Protein AF-A0A183TH30-F1 (afdb_monomer_lite)

Structure (mmCIF, N/CA/C/O backbone):
data_AF-A0A183TH30-F1
#
_entry.id   AF-A0A183TH30-F1
#
loop_
_atom_site.group_PDB
_atom_site.id
_atom_site.type_symbol
_atom_site.label_atom_id
_atom_site.label_alt_id
_atom_site.label_comp_id
_atom_site.label_asym_id
_atom_site.label_entity_id
_atom_site.label_seq_id
_atom_site.pdbx_PDB_ins_code
_atom_site.Cartn_x
_atom_site.Cartn_y
_atom_site.Cartn_z
_atom_site.occupancy
_atom_site.B_iso_or_equiv
_atom_site.auth_seq_id
_atom_site.auth_comp_id
_atom_site.auth_asym_id
_atom_site.auth_atom_id
_atom_site.pdbx_PDB_model_num
ATOM 1 N N . MET A 1 1 ? 13.837 -24.719 46.208 1.00 47.84 1 MET A N 1
ATOM 2 C CA . MET A 1 1 ? 13.204 -25.378 45.049 1.00 47.84 1 MET A CA 1
ATOM 3 C C . MET A 1 1 ? 11.703 -25.407 45.268 1.00 47.84 1 MET A C 1
ATOM 5 O O . MET A 1 1 ? 11.262 -26.107 46.169 1.00 47.84 1 MET A O 1
ATOM 9 N N . PRO A 1 2 ? 10.939 -24.617 44.509 1.00 41.31 2 PRO A N 1
ATOM 10 C CA . PRO A 1 2 ? 9.629 -25.082 44.073 1.00 41.31 2 PRO A CA 1
ATOM 11 C C . PRO A 1 2 ? 9.473 -24.876 42.564 1.00 41.31 2 PRO A C 1
ATOM 13 O O . PRO A 1 2 ? 9.591 -23.765 42.053 1.00 41.31 2 PRO A O 1
ATOM 16 N N . GLY A 1 3 ? 9.228 -25.976 41.861 1.00 43.59 3 GLY A N 1
ATOM 17 C CA . GLY A 1 3 ? 8.842 -25.991 40.461 1.00 43.59 3 GLY A CA 1
ATOM 18 C C . GLY A 1 3 ? 7.427 -26.538 40.320 1.00 43.59 3 GLY A C 1
ATOM 19 O O . GLY A 1 3 ? 7.070 -27.493 41.001 1.00 43.59 3 GLY A O 1
ATOM 20 N N . GLN A 1 4 ? 6.711 -25.956 39.354 1.00 55.53 4 GLN A N 1
ATOM 21 C CA . GLN A 1 4 ? 5.480 -26.427 38.710 1.00 55.53 4 GLN A CA 1
ATOM 22 C C . GLN A 1 4 ? 4.152 -26.176 39.447 1.00 55.53 4 GLN A C 1
ATOM 24 O O . GLN A 1 4 ? 3.775 -26.924 40.337 1.00 55.53 4 GLN A O 1
ATOM 29 N N . LEU A 1 5 ? 3.364 -25.220 38.933 1.00 42.81 5 LEU A N 1
ATOM 30 C CA . LEU A 1 5 ? 2.095 -25.567 38.276 1.00 42.81 5 LEU A CA 1
ATOM 31 C C . LEU A 1 5 ? 1.587 -24.421 37.376 1.00 42.81 5 LEU A C 1
ATOM 33 O O . LEU A 1 5 ? 0.961 -23.466 37.816 1.00 42.81 5 LEU A O 1
ATOM 37 N N . LYS A 1 6 ? 1.915 -24.537 36.087 1.00 54.75 6 LYS A N 1
ATOM 38 C CA . LYS A 1 6 ? 1.025 -24.361 34.927 1.00 54.75 6 LYS A CA 1
ATOM 39 C C . LYS A 1 6 ? -0.240 -23.504 35.149 1.00 54.75 6 LYS A C 1
ATOM 41 O O . LYS A 1 6 ? -1.342 -24.038 35.226 1.00 54.75 6 LYS A O 1
ATOM 46 N N . VAL A 1 7 ? -0.094 -22.180 35.142 1.00 45.12 7 VAL A N 1
ATOM 47 C CA . VAL A 1 7 ? -1.222 -21.255 34.948 1.00 45.12 7 VAL A CA 1
ATOM 48 C C . VAL A 1 7 ? -1.242 -20.841 33.481 1.00 45.12 7 VAL A C 1
ATOM 50 O O . VAL A 1 7 ? -0.494 -19.974 33.050 1.00 45.12 7 VAL A O 1
ATOM 53 N N . LEU A 1 8 ? -2.056 -21.572 32.717 1.00 45.59 8 LEU A N 1
ATOM 54 C CA . LEU A 1 8 ? -2.824 -21.097 31.563 1.00 45.59 8 LEU A CA 1
ATOM 55 C C . LEU A 1 8 ? -2.156 -20.014 30.694 1.00 45.59 8 LEU A C 1
ATOM 57 O O . LEU A 1 8 ? -2.670 -18.909 30.559 1.00 45.59 8 LEU A O 1
ATOM 61 N N . SER A 1 9 ? -1.078 -20.362 29.993 1.00 52.75 9 SER A N 1
ATOM 62 C CA . SER A 1 9 ? -0.706 -19.661 28.760 1.00 52.75 9 SER A CA 1
ATOM 63 C C . SER A 1 9 ? -1.618 -20.144 27.628 1.00 52.75 9 SER A C 1
ATOM 65 O O . SER A 1 9 ? -1.184 -20.835 26.707 1.00 52.75 9 SER A O 1
ATOM 67 N N . HIS A 1 10 ? -2.916 -19.850 27.741 1.00 46.19 10 HIS A N 1
ATOM 68 C CA . HIS A 1 10 ? -3.820 -19.903 26.600 1.00 46.19 10 HIS A CA 1
ATOM 69 C C . HIS A 1 10 ? -3.714 -18.548 25.915 1.00 46.19 10 HIS A C 1
ATOM 71 O O . HIS A 1 10 ? -4.538 -17.657 26.096 1.00 46.19 10 HIS A O 1
ATOM 77 N N . GLU A 1 11 ? -2.633 -18.382 25.165 1.00 39.81 11 GLU A N 1
ATOM 78 C CA . GLU A 1 11 ? -2.545 -17.329 24.172 1.00 39.81 11 GLU A CA 1
ATOM 79 C C . GLU A 1 11 ? -3.603 -17.687 23.127 1.00 39.81 11 GLU A C 1
ATOM 81 O O . GLU A 1 11 ? -3.404 -18.519 22.242 1.00 39.81 11 GLU A O 1
ATOM 86 N N . THR A 1 12 ? -4.816 -17.171 23.326 1.00 39.12 12 THR A N 1
ATOM 87 C CA . THR A 1 12 ? -5.865 -17.184 22.318 1.00 39.12 12 THR A CA 1
ATOM 88 C C . THR A 1 12 ? -5.317 -16.379 21.157 1.00 39.12 12 THR A C 1
ATOM 90 O O . THR A 1 12 ? -5.408 -15.152 21.126 1.00 39.12 12 THR A O 1
ATOM 93 N N . CYS A 1 13 ? -4.668 -17.085 20.237 1.00 40.69 13 CYS A N 1
ATOM 94 C CA . CYS A 1 13 ? -4.298 -16.587 18.934 1.00 40.69 13 CYS A CA 1
ATOM 95 C C . CYS A 1 13 ? -5.606 -16.282 18.203 1.00 40.69 13 CYS A C 1
ATOM 97 O O . CYS A 1 13 ? -6.152 -17.108 17.473 1.00 40.69 13 CYS A O 1
ATOM 99 N N . PHE A 1 14 ? -6.168 -15.105 18.465 1.00 37.06 14 PHE A N 1
ATOM 100 C CA . PHE A 1 14 ? -7.174 -14.548 17.591 1.00 37.06 14 PHE A CA 1
ATOM 101 C C . PHE A 1 14 ? -6.439 -14.232 16.296 1.00 37.06 14 PHE A C 1
ATOM 103 O O . PHE A 1 14 ? -5.596 -13.339 16.239 1.00 37.06 14 PHE A O 1
ATOM 110 N N . HIS A 1 15 ? -6.717 -15.032 15.272 1.00 41.72 15 HIS A N 1
ATOM 111 C CA . HIS A 1 15 ? -6.342 -14.766 13.894 1.00 41.72 15 HIS A CA 1
ATOM 112 C C . HIS A 1 15 ? -7.059 -13.479 13.452 1.00 41.72 15 HIS A C 1
ATOM 114 O O . HIS A 1 15 ? -8.104 -13.510 12.813 1.00 41.72 15 HIS A O 1
ATOM 120 N N . THR A 1 16 ? -6.525 -12.324 13.851 1.00 45.66 16 THR A N 1
ATOM 121 C CA . THR A 1 16 ? -7.012 -10.982 13.495 1.00 45.66 16 THR A CA 1
ATOM 122 C C . THR A 1 16 ? -6.476 -10.536 12.139 1.00 45.66 16 THR A C 1
ATOM 124 O O . THR A 1 16 ? -6.400 -9.346 11.852 1.00 45.66 16 THR A O 1
ATOM 127 N N . THR A 1 17 ? -6.085 -11.481 11.282 1.00 45.78 17 THR A N 1
ATOM 128 C CA . THR A 1 17 ? -5.523 -11.177 9.964 1.00 45.78 17 THR A CA 1
ATOM 129 C C . THR A 1 17 ? -6.547 -10.512 9.033 1.00 45.78 17 THR A C 1
ATOM 131 O O . THR A 1 17 ? -6.130 -9.919 8.045 1.00 45.78 17 THR A O 1
ATOM 134 N N . ASP A 1 18 ? -7.844 -10.533 9.373 1.00 50.91 18 ASP A N 1
ATOM 135 C CA . ASP A 1 18 ? -8.903 -9.870 8.594 1.00 50.91 18 ASP A CA 1
ATOM 136 C C . ASP A 1 18 ? -10.152 -9.500 9.427 1.00 50.91 18 ASP A C 1
ATOM 138 O O . ASP A 1 18 ? -11.284 -9.525 8.949 1.00 50.91 18 ASP A O 1
ATOM 142 N N . ALA A 1 19 ? -9.989 -9.242 10.730 1.00 58.81 19 ALA A N 1
ATOM 143 C CA . ALA A 1 19 ? -11.131 -8.822 11.538 1.00 58.81 19 ALA A CA 1
ATOM 144 C C . ALA A 1 19 ? -11.416 -7.339 11.264 1.00 58.81 19 ALA A C 1
ATOM 146 O O . ALA A 1 19 ? -10.633 -6.481 11.669 1.00 58.81 19 ALA A O 1
ATOM 147 N N . ASP A 1 20 ? -12.533 -7.049 10.590 1.00 78.94 20 ASP A N 1
ATOM 148 C CA . ASP A 1 20 ? -13.050 -5.689 10.428 1.00 78.94 20 ASP A CA 1
ATOM 149 C C . ASP A 1 20 ? -13.081 -4.987 11.802 1.00 78.94 20 ASP A C 1
ATOM 151 O O . ASP A 1 20 ? -13.772 -5.467 12.715 1.00 78.94 20 ASP A O 1
ATOM 155 N N . PRO A 1 21 ? -12.342 -3.871 11.985 1.00 82.19 21 PRO A N 1
ATOM 156 C CA . PRO A 1 21 ? -12.324 -3.130 13.240 1.00 82.19 21 PRO A CA 1
ATOM 157 C C . PRO A 1 21 ? -13.727 -2.772 13.740 1.00 82.19 21 PRO A C 1
ATOM 159 O O . PRO A 1 21 ? -13.956 -2.730 14.948 1.00 82.19 21 PRO A O 1
ATOM 162 N N . VAL A 1 22 ? -14.682 -2.568 12.827 1.00 86.44 22 VAL A N 1
ATOM 163 C CA . VAL A 1 22 ? -16.080 -2.280 13.164 1.00 86.44 22 VAL A CA 1
ATOM 164 C C . VAL A 1 22 ? -16.753 -3.491 13.812 1.00 86.44 22 VAL A C 1
ATOM 166 O O . VAL A 1 22 ? -17.407 -3.347 14.847 1.00 86.44 22 VAL A O 1
ATOM 169 N N . ASN A 1 23 ? -16.555 -4.694 13.267 1.00 88.75 23 ASN A N 1
ATOM 170 C CA . ASN A 1 23 ? -17.120 -5.925 13.822 1.00 88.75 23 ASN A CA 1
ATOM 171 C C . ASN A 1 23 ? -16.524 -6.270 15.198 1.00 88.75 23 ASN A C 1
ATOM 173 O O . ASN A 1 23 ? -17.244 -6.717 16.095 1.00 88.75 23 ASN A O 1
ATOM 177 N N . LEU A 1 24 ? -15.224 -6.015 15.394 1.00 88.69 24 LEU A N 1
ATOM 178 C CA . LEU A 1 24 ? -14.573 -6.163 16.699 1.00 88.69 24 LEU A CA 1
ATOM 179 C C . LEU A 1 24 ? -15.217 -5.240 17.742 1.00 88.69 24 LEU A C 1
ATOM 181 O O . LEU A 1 24 ? -15.627 -5.709 18.804 1.00 88.69 24 LEU A O 1
ATOM 185 N N . VAL A 1 25 ? -15.341 -3.944 17.430 1.00 92.06 25 VAL A N 1
ATOM 186 C CA . VAL A 1 25 ? -15.951 -2.956 18.334 1.00 92.06 25 VAL A CA 1
ATOM 187 C C . VAL A 1 25 ? -17.400 -3.325 18.643 1.00 92.06 25 VAL A C 1
ATOM 189 O O . VAL A 1 25 ? -17.790 -3.316 19.808 1.00 92.06 25 VAL A O 1
ATOM 192 N N . ALA A 1 26 ? -18.185 -3.713 17.635 1.00 92.94 26 ALA A N 1
ATOM 193 C CA . ALA A 1 26 ? -19.575 -4.126 17.821 1.00 92.94 26 ALA A CA 1
ATOM 194 C C . ALA A 1 26 ? -19.703 -5.360 18.731 1.00 92.94 26 ALA A C 1
ATOM 196 O O . ALA A 1 26 ? -20.549 -5.383 19.627 1.00 92.94 26 ALA A O 1
ATOM 197 N N . THR A 1 27 ? -18.839 -6.361 18.538 1.00 94.44 27 THR A N 1
ATOM 198 C CA . THR A 1 27 ? -18.822 -7.585 19.352 1.00 94.44 27 THR A CA 1
ATOM 199 C C . THR A 1 27 ? -18.483 -7.269 20.805 1.00 94.44 27 THR A C 1
ATOM 201 O O . THR A 1 27 ? -19.215 -7.673 21.708 1.00 94.44 27 THR A O 1
ATOM 204 N N . VAL A 1 28 ? -17.410 -6.508 21.042 1.00 93.44 28 VAL A N 1
ATOM 205 C CA . VAL A 1 28 ? -16.997 -6.137 22.402 1.00 93.44 28 VAL A CA 1
ATOM 206 C C . VAL A 1 28 ? -18.068 -5.292 23.086 1.00 93.44 28 VAL A C 1
ATOM 208 O O . VAL A 1 28 ? -18.424 -5.560 24.228 1.00 93.44 28 VAL A O 1
ATOM 211 N N . GLU A 1 29 ? -18.648 -4.322 22.384 1.00 94.38 29 GLU A N 1
ATOM 212 C CA . GLU A 1 29 ? -19.708 -3.476 22.929 1.00 94.38 29 GLU A CA 1
ATOM 213 C C . GLU A 1 29 ? -20.976 -4.281 23.263 1.00 94.38 29 GLU A C 1
ATOM 215 O O . GLU A 1 29 ? -21.622 -4.033 24.281 1.00 94.38 29 GLU A O 1
ATOM 220 N N . SER A 1 30 ? -21.321 -5.288 22.454 1.00 96.19 30 SER A N 1
ATOM 221 C CA . SER A 1 30 ? -22.411 -6.218 22.765 1.00 96.19 30 SER A CA 1
ATOM 222 C C . SER A 1 30 ? -22.132 -7.024 24.035 1.00 96.19 30 SER A C 1
ATOM 224 O O . SER A 1 30 ? -23.028 -7.179 24.864 1.00 96.19 30 SER A O 1
ATOM 226 N N . ILE A 1 31 ? -20.900 -7.515 24.209 1.00 95.38 31 ILE A N 1
ATOM 227 C CA . ILE A 1 31 ? -20.491 -8.243 25.418 1.00 95.38 31 ILE A CA 1
ATOM 228 C C . ILE A 1 31 ? -20.593 -7.318 26.637 1.00 95.38 31 ILE A C 1
ATOM 230 O O . ILE A 1 31 ? -21.251 -7.670 27.610 1.00 95.38 31 ILE A O 1
ATOM 234 N N . LEU A 1 32 ? -20.049 -6.099 26.560 1.00 95.25 32 LEU A N 1
ATOM 235 C CA . LEU A 1 32 ? -20.082 -5.130 27.664 1.00 95.25 32 LEU A CA 1
ATOM 236 C C . LEU A 1 32 ? -21.505 -4.756 28.106 1.00 95.25 32 LEU A C 1
ATOM 238 O O . LEU A 1 32 ? -21.723 -4.486 29.286 1.00 95.25 32 LEU A O 1
ATOM 242 N N . LYS A 1 33 ? -22.484 -4.766 27.194 1.00 93.38 33 LYS A N 1
ATOM 243 C CA . LYS A 1 33 ? -23.903 -4.547 27.529 1.00 93.38 33 LYS A CA 1
ATOM 244 C C . LYS A 1 33 ? -24.524 -5.703 28.309 1.00 93.38 33 LYS A C 1
ATOM 246 O O . LYS A 1 33 ? -25.434 -5.472 29.098 1.00 93.38 33 LYS A O 1
ATOM 251 N N . GLN A 1 34 ? -24.062 -6.927 28.071 1.00 94.06 34 GLN A N 1
ATOM 252 C CA . GLN A 1 34 ? -24.558 -8.133 28.740 1.00 94.06 34 GLN A CA 1
ATOM 253 C C . GLN A 1 34 ? -23.828 -8.398 30.063 1.00 94.06 34 GLN A C 1
ATOM 255 O O . GLN A 1 34 ? -24.364 -9.069 30.944 1.00 94.06 34 GLN A O 1
ATOM 260 N N . THR A 1 35 ? -22.622 -7.856 30.224 1.00 90.56 35 THR A N 1
ATOM 261 C CA . THR A 1 35 ? -21.823 -8.007 31.438 1.00 90.56 35 THR A CA 1
ATOM 262 C C . THR A 1 35 ? -22.381 -7.167 32.596 1.00 90.56 35 THR A C 1
ATOM 264 O O . THR A 1 35 ? -22.631 -5.966 32.463 1.00 90.56 35 THR A O 1
ATOM 267 N N . GLY A 1 36 ? -22.498 -7.776 33.780 1.00 90.50 36 GLY A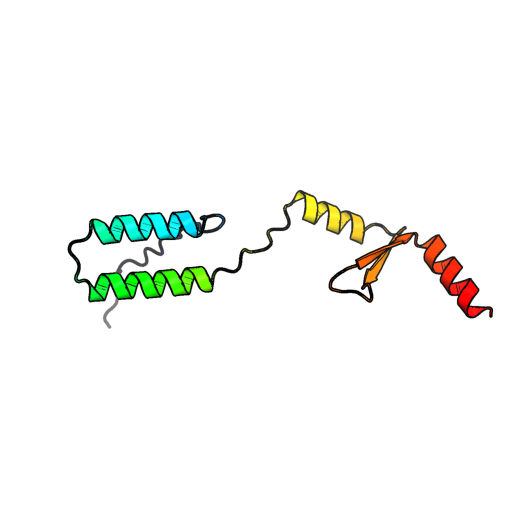 N 1
ATOM 268 C CA . GLY A 1 36 ? -22.871 -7.114 35.042 1.00 90.50 36 GLY A CA 1
ATOM 269 C C . GLY A 1 36 ? -21.740 -6.322 35.717 1.00 90.50 36 GLY A C 1
ATOM 270 O O . GLY A 1 36 ? -21.771 -6.130 36.927 1.00 90.50 36 GLY A O 1
ATOM 271 N N . GLU A 1 37 ? -20.717 -5.920 34.964 1.00 93.06 37 GLU A N 1
ATOM 272 C CA . GLU A 1 37 ? -19.569 -5.158 35.466 1.00 93.06 37 GLU A CA 1
ATOM 273 C C . GLU A 1 37 ? -19.917 -3.688 35.719 1.00 93.06 37 GLU A C 1
ATOM 275 O O . GLU A 1 37 ? -20.877 -3.156 35.151 1.00 93.06 37 GLU A O 1
ATOM 280 N N . SER A 1 38 ? -19.097 -3.039 36.551 1.00 94.75 38 SER A N 1
ATOM 281 C CA . SER A 1 38 ? -19.209 -1.610 36.847 1.00 94.75 38 SER A CA 1
ATOM 282 C C . SER A 1 38 ? -18.945 -0.752 35.611 1.00 94.75 38 SER A C 1
ATOM 284 O O . SER A 1 38 ? -18.186 -1.141 34.714 1.00 94.75 38 SER A O 1
ATOM 286 N N . ASP A 1 39 ? -19.528 0.443 35.582 1.00 94.12 39 ASP A N 1
ATOM 287 C CA . ASP A 1 39 ? -19.378 1.376 34.465 1.00 94.12 39 ASP A CA 1
ATOM 288 C C . ASP A 1 39 ? -17.917 1.807 34.265 1.00 94.12 39 ASP A C 1
ATOM 290 O O . ASP A 1 39 ? -17.470 1.964 33.127 1.00 94.12 39 ASP A O 1
ATOM 294 N N . GLU A 1 40 ? -17.131 1.903 35.342 1.00 95.69 40 GLU A N 1
ATOM 295 C CA . GLU A 1 40 ? -15.698 2.203 35.284 1.00 95.69 40 GLU A CA 1
ATOM 296 C C . GLU A 1 40 ? -14.917 1.107 34.548 1.00 95.69 40 GLU A C 1
ATOM 298 O O . GLU A 1 40 ? -14.056 1.406 33.716 1.00 95.69 40 GLU A O 1
ATOM 303 N N . THR A 1 41 ? -15.238 -0.166 34.801 1.00 93.62 41 THR A N 1
ATOM 304 C CA . THR A 1 41 ? -14.592 -1.307 34.136 1.00 93.62 41 THR A CA 1
ATOM 305 C C . THR A 1 41 ? -14.966 -1.350 32.659 1.00 93.62 41 THR A C 1
ATOM 307 O O . THR A 1 41 ? -14.088 -1.462 31.802 1.00 93.62 41 THR A O 1
ATOM 310 N N . LYS A 1 42 ? -16.250 -1.160 32.336 1.00 94.62 42 LYS A N 1
ATOM 311 C CA . LYS A 1 42 ? -16.724 -1.085 30.945 1.00 94.62 42 LYS A CA 1
ATOM 312 C C . LYS A 1 42 ? -16.051 0.056 30.186 1.00 94.62 42 LYS A C 1
ATOM 314 O O . LYS A 1 42 ? -15.638 -0.119 29.039 1.00 94.62 42 LYS A O 1
ATOM 319 N N . HIS A 1 43 ? -15.894 1.212 30.828 1.00 95.81 43 HIS A N 1
ATOM 320 C CA . HIS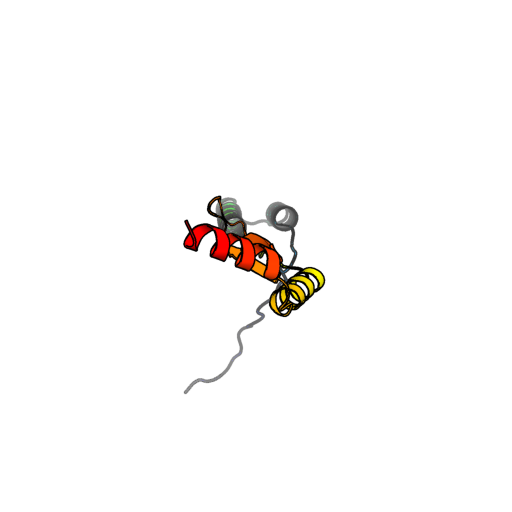 A 1 43 ? -15.191 2.355 30.255 1.00 95.81 43 HIS A CA 1
ATOM 321 C C . HIS A 1 43 ? -13.708 2.048 29.998 1.00 95.81 43 HIS A C 1
ATOM 323 O O . HIS A 1 43 ? -13.197 2.359 28.920 1.00 95.81 43 HIS A O 1
ATOM 329 N N . LEU A 1 44 ? -13.024 1.393 30.942 1.00 96.62 44 LEU A N 1
ATOM 330 C CA . LEU A 1 44 ? -11.627 0.989 30.771 1.00 96.62 44 LEU A CA 1
ATOM 331 C 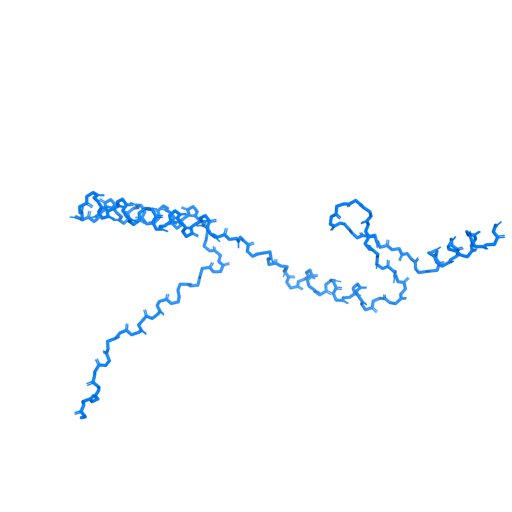C . LEU A 1 44 ? -11.453 0.047 29.572 1.00 96.62 44 LEU A C 1
ATOM 333 O O . LEU A 1 44 ? -10.571 0.265 28.741 1.00 96.62 44 LEU A O 1
ATOM 337 N N . VAL A 1 45 ? -12.327 -0.953 29.435 1.00 95.50 45 VAL A N 1
ATOM 338 C CA . VAL A 1 45 ? -12.294 -1.887 28.299 1.00 95.50 45 VAL A CA 1
ATOM 339 C C . VAL A 1 45 ? -12.523 -1.147 26.979 1.00 95.50 45 VAL A C 1
ATOM 341 O O . VAL A 1 45 ? -11.766 -1.344 26.028 1.00 95.50 45 VAL A O 1
ATOM 344 N N . ARG A 1 46 ? -13.498 -0.228 26.915 1.00 95.25 46 ARG A N 1
ATOM 345 C CA . ARG A 1 46 ? -13.720 0.616 25.726 1.00 95.25 46 ARG A CA 1
ATOM 346 C C . ARG A 1 46 ? -12.482 1.431 25.363 1.00 95.25 46 ARG A C 1
ATOM 348 O O . ARG A 1 46 ? -12.135 1.514 24.185 1.00 95.25 46 ARG A O 1
ATOM 355 N N . GLN A 1 47 ? -11.792 2.002 26.349 1.00 96.94 47 GLN A N 1
ATOM 356 C CA . GLN A 1 47 ? -10.570 2.774 26.121 1.00 96.94 47 GLN A CA 1
ATOM 357 C C . GLN A 1 47 ? -9.434 1.896 25.574 1.00 96.94 47 GLN A C 1
ATOM 359 O O . GLN A 1 47 ? -8.743 2.292 24.629 1.00 96.94 47 GLN A O 1
ATOM 364 N N . GLN A 1 48 ? -9.263 0.690 26.118 1.00 94.94 48 GLN A N 1
ATOM 365 C CA . GLN A 1 48 ? -8.269 -0.275 25.642 1.00 94.94 48 GLN A CA 1
ATOM 366 C C . GLN A 1 48 ? -8.555 -0.722 24.206 1.00 94.94 48 GLN A C 1
ATOM 368 O O . GLN A 1 48 ? -7.659 -0.700 23.363 1.00 94.94 48 GLN A O 1
ATOM 373 N N . VAL A 1 49 ? -9.810 -1.054 23.903 1.00 93.62 49 VAL A N 1
ATOM 374 C CA . VAL A 1 49 ? -10.249 -1.458 22.558 1.00 93.62 49 VAL A CA 1
ATOM 375 C C . VAL A 1 49 ? -10.073 -0.311 21.568 1.00 93.62 49 VAL A C 1
ATOM 377 O O . VAL A 1 49 ? -9.548 -0.520 20.480 1.00 93.62 49 VAL A O 1
ATOM 380 N N . THR A 1 50 ? -10.426 0.916 21.959 1.00 91.81 50 THR A N 1
ATOM 381 C CA . THR A 1 50 ? -10.200 2.115 21.138 1.00 91.81 50 THR A CA 1
ATOM 382 C C . THR A 1 50 ? -8.714 2.299 20.841 1.00 91.81 50 THR A C 1
ATOM 384 O O . THR A 1 50 ? -8.340 2.508 19.693 1.00 91.81 50 THR A O 1
ATOM 387 N N . THR A 1 51 ? -7.850 2.164 21.850 1.00 91.81 51 THR A N 1
ATOM 388 C CA . THR A 1 51 ? -6.393 2.269 21.674 1.00 91.81 51 THR A CA 1
ATOM 389 C C . THR A 1 51 ? -5.871 1.203 20.707 1.00 91.81 51 THR A C 1
ATOM 391 O O . THR A 1 51 ? -5.087 1.516 19.813 1.00 91.81 51 THR A O 1
ATOM 394 N N . LEU A 1 52 ? -6.345 -0.040 20.835 1.00 89.94 52 LEU A N 1
ATOM 395 C CA . LEU A 1 52 ? -5.978 -1.146 19.952 1.00 89.94 52 LEU A CA 1
ATOM 396 C C . LEU A 1 52 ? -6.420 -0.898 18.502 1.00 89.94 52 LEU A C 1
ATOM 398 O O . LEU A 1 52 ? -5.631 -1.085 17.580 1.00 89.94 52 LEU A O 1
ATOM 402 N N . VAL A 1 53 ? -7.660 -0.444 18.300 1.00 88.69 53 VAL A N 1
ATOM 403 C CA . VAL A 1 53 ? -8.210 -0.131 16.972 1.00 88.69 53 VAL A CA 1
ATOM 404 C C . VAL A 1 53 ? -7.488 1.057 16.340 1.00 88.69 53 VAL A C 1
ATOM 406 O O . VAL A 1 53 ? -7.179 1.025 15.156 1.00 88.69 53 VAL A O 1
ATOM 409 N N . MET A 1 54 ? -7.147 2.084 17.116 1.00 86.12 54 MET A N 1
ATOM 410 C CA . MET A 1 54 ? -6.370 3.225 16.620 1.00 86.12 54 MET A CA 1
ATOM 411 C C . MET A 1 54 ? -4.925 2.842 16.273 1.00 86.12 54 MET A C 1
ATOM 413 O O . MET A 1 54 ? -4.337 3.411 15.355 1.00 86.12 54 MET A O 1
ATOM 417 N N . ALA A 1 55 ? -4.350 1.865 16.978 1.00 85.81 55 ALA A N 1
ATOM 418 C CA . ALA A 1 55 ? -3.043 1.298 16.653 1.00 85.81 55 ALA A CA 1
ATOM 419 C C . ALA A 1 55 ? -3.090 0.333 15.454 1.00 85.81 55 ALA A C 1
ATOM 421 O O . ALA A 1 55 ? -2.040 -0.001 14.894 1.00 85.81 55 ALA A O 1
ATOM 422 N N . HIS A 1 56 ? -4.282 -0.114 15.042 1.00 80.06 56 HIS A N 1
ATOM 423 C CA . HIS A 1 56 ? -4.442 -0.991 13.895 1.00 80.06 56 HIS A CA 1
ATOM 424 C C . HIS A 1 56 ? -4.064 -0.246 12.616 1.00 80.06 56 HIS A C 1
ATOM 426 O O . HIS A 1 56 ? -4.795 0.591 12.089 1.00 80.06 56 HIS A O 1
ATOM 432 N N . LYS A 1 57 ? -2.898 -0.597 12.081 1.00 72.38 57 LYS A N 1
ATOM 433 C CA . LYS A 1 57 ? -2.483 -0.223 10.738 1.00 72.38 57 LYS A CA 1
ATOM 434 C C . LYS A 1 57 ? -2.845 -1.385 9.820 1.00 72.38 57 LYS A C 1
ATOM 436 O O . LYS A 1 57 ? -2.172 -2.414 9.924 1.00 72.38 57 LYS A O 1
ATOM 441 N N . PRO A 1 58 ? -3.849 -1.244 8.927 1.00 67.94 58 PRO A N 1
ATOM 442 C CA . PRO A 1 58 ? -4.145 -2.271 7.944 1.00 67.94 58 PRO A CA 1
ATOM 443 C C . PRO A 1 58 ? -2.849 -2.619 7.230 1.00 67.94 58 PRO A C 1
ATOM 445 O O . PRO A 1 58 ? -2.193 -1.758 6.628 1.00 67.94 58 PRO A O 1
ATOM 448 N N . ARG A 1 59 ? -2.412 -3.868 7.379 1.00 67.81 59 ARG A N 1
ATOM 449 C CA . ARG A 1 59 ? -1.229 -4.319 6.666 1.00 67.81 59 ARG A CA 1
ATOM 450 C C . ARG A 1 59 ? -1.605 -4.258 5.195 1.00 67.81 59 ARG A C 1
ATOM 452 O O . ARG A 1 59 ? -2.590 -4.866 4.798 1.00 67.81 59 ARG A O 1
ATOM 459 N N . ALA A 1 60 ? -0.847 -3.513 4.394 1.00 62.97 60 ALA A N 1
ATOM 460 C CA . ALA A 1 60 ? -0.983 -3.592 2.949 1.00 62.97 60 ALA A CA 1
ATOM 461 C C . ALA A 1 60 ? -0.570 -5.012 2.542 1.00 62.97 60 ALA A C 1
ATOM 463 O O . ALA A 1 60 ? 0.618 -5.321 2.419 1.00 62.97 60 ALA A O 1
ATOM 464 N N . ILE A 1 61 ? -1.547 -5.912 2.453 1.00 64.88 61 ILE A N 1
ATOM 465 C CA . ILE A 1 61 ? -1.338 -7.265 1.965 1.00 64.88 61 ILE A CA 1
ATOM 466 C C . ILE A 1 61 ? -1.308 -7.130 0.452 1.00 64.88 61 ILE A C 1
ATOM 468 O O . ILE A 1 61 ? -2.343 -7.128 -0.201 1.00 64.88 61 ILE A O 1
ATOM 472 N N . ILE A 1 62 ? -0.101 -6.980 -0.092 1.00 67.94 62 ILE A N 1
ATOM 473 C CA . ILE A 1 62 ? 0.121 -7.198 -1.519 1.00 67.94 62 ILE A CA 1
ATOM 474 C C . ILE A 1 62 ? -0.295 -8.646 -1.772 1.00 67.94 62 ILE A C 1
ATOM 476 O O . ILE A 1 62 ? 0.324 -9.566 -1.218 1.00 67.94 62 ILE A O 1
ATOM 480 N N . ILE A 1 63 ? -1.369 -8.849 -2.533 1.00 79.56 63 ILE A N 1
ATOM 481 C CA . ILE A 1 63 ? -1.888 -10.193 -2.800 1.00 79.56 63 ILE A CA 1
ATOM 482 C C . ILE A 1 63 ? -0.821 -10.993 -3.556 1.00 79.56 63 ILE A C 1
ATOM 484 O O . ILE A 1 63 ? 0.008 -10.421 -4.263 1.00 79.56 63 ILE A O 1
ATOM 488 N N . ARG A 1 64 ? -0.809 -12.329 -3.433 1.00 82.12 64 ARG A N 1
ATOM 489 C CA . ARG A 1 64 ? 0.216 -13.172 -4.092 1.00 82.12 64 ARG A CA 1
ATOM 490 C C . ARG A 1 64 ? 0.384 -12.848 -5.581 1.00 82.12 64 ARG A C 1
ATOM 492 O O . ARG A 1 64 ? 1.507 -12.776 -6.061 1.00 82.12 64 ARG A O 1
ATOM 499 N N . VAL A 1 65 ? -0.725 -12.574 -6.271 1.00 77.50 65 VAL A N 1
ATOM 500 C CA . VAL A 1 65 ? -0.738 -12.186 -7.689 1.00 77.50 65 VAL A CA 1
ATOM 501 C C . VAL A 1 65 ? 0.039 -10.891 -7.933 1.00 77.50 65 VAL A C 1
ATOM 503 O O . VAL A 1 65 ? 0.857 -10.831 -8.846 1.00 77.50 65 VAL A O 1
ATOM 506 N N . GLU A 1 66 ? -0.159 -9.871 -7.101 1.00 82.38 66 GLU A N 1
ATOM 507 C CA . GLU A 1 66 ? 0.583 -8.611 -7.184 1.00 82.38 66 GLU A CA 1
ATOM 508 C C . GLU A 1 66 ? 2.059 -8.809 -6.818 1.00 82.38 66 GLU A C 1
ATOM 510 O O . GLU A 1 66 ? 2.932 -8.243 -7.470 1.00 82.38 66 GLU A O 1
ATOM 515 N N . GLN A 1 67 ? 2.370 -9.649 -5.824 1.00 87.00 67 GLN A N 1
ATOM 516 C CA . GLN A 1 67 ? 3.760 -9.968 -5.480 1.00 87.00 67 GLN A CA 1
ATOM 517 C C . GLN A 1 67 ? 4.482 -10.636 -6.648 1.00 87.00 67 GLN A C 1
ATOM 519 O O . GLN A 1 67 ? 5.620 -10.282 -6.958 1.00 87.00 67 GLN A O 1
ATOM 524 N N . ASP A 1 68 ? 3.832 -11.593 -7.303 1.00 89.25 68 ASP A N 1
ATOM 525 C CA . ASP A 1 68 ? 4.403 -12.292 -8.445 1.00 89.25 68 ASP A CA 1
ATOM 526 C C . ASP A 1 68 ? 4.490 -11.379 -9.672 1.00 89.25 68 ASP A C 1
ATOM 528 O O . ASP A 1 68 ? 5.492 -11.422 -10.385 1.00 89.25 68 ASP A O 1
ATOM 532 N N . ALA A 1 69 ? 3.527 -10.475 -9.873 1.00 88.31 69 ALA A N 1
ATOM 533 C CA . ALA A 1 69 ? 3.621 -9.427 -10.886 1.00 88.31 69 ALA A CA 1
ATOM 534 C C . ALA A 1 69 ? 4.828 -8.503 -10.639 1.00 88.31 69 ALA A C 1
ATOM 536 O O . ALA A 1 69 ? 5.610 -8.269 -11.558 1.00 88.31 69 ALA A O 1
ATOM 537 N N . VAL A 1 70 ? 5.050 -8.052 -9.398 1.00 88.88 70 VAL A N 1
ATOM 538 C CA . VAL A 1 70 ? 6.217 -7.229 -9.029 1.00 88.88 70 VAL A CA 1
ATOM 539 C C . VAL A 1 70 ? 7.529 -7.992 -9.230 1.00 88.88 70 VAL A C 1
ATOM 541 O O . VAL A 1 70 ? 8.499 -7.413 -9.717 1.00 88.88 70 VAL A O 1
ATOM 544 N N . LYS A 1 71 ? 7.588 -9.288 -8.892 1.00 90.88 71 LYS A N 1
ATOM 545 C CA . LYS A 1 71 ? 8.777 -10.122 -9.152 1.00 90.88 71 LYS A CA 1
ATOM 546 C C . LYS A 1 71 ? 9.059 -10.253 -10.645 1.00 90.88 71 LYS A C 1
ATOM 548 O O . LYS A 1 71 ? 10.206 -10.094 -11.045 1.00 90.88 71 LYS A O 1
ATOM 553 N N . ARG A 1 72 ? 8.029 -10.518 -11.458 1.00 93.62 72 ARG A N 1
ATOM 554 C CA . ARG A 1 72 ? 8.154 -10.605 -12.921 1.00 93.62 72 ARG A CA 1
ATOM 555 C C . ARG A 1 72 ? 8.657 -9.292 -13.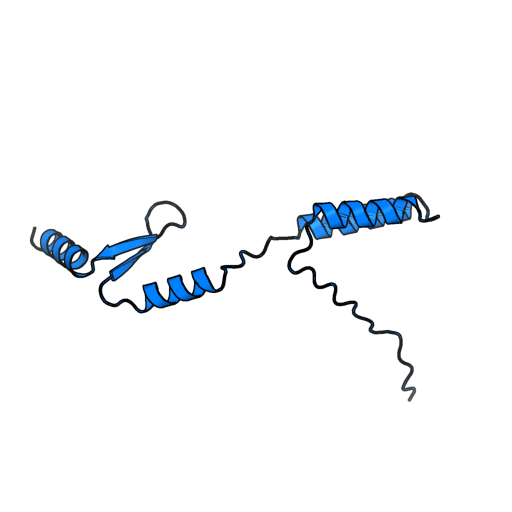504 1.00 93.62 72 ARG A C 1
ATOM 557 O O . ARG A 1 72 ? 9.590 -9.314 -14.290 1.00 93.62 72 ARG A O 1
ATOM 564 N N . LEU A 1 73 ? 8.104 -8.170 -13.045 1.00 91.44 73 LEU A N 1
ATOM 565 C CA . LEU A 1 73 ? 8.523 -6.838 -13.472 1.00 91.44 73 LEU A CA 1
ATOM 566 C C . LEU A 1 73 ? 9.988 -6.553 -13.099 1.00 91.44 73 LEU A C 1
ATOM 568 O O . LEU A 1 73 ? 10.739 -6.031 -13.905 1.00 91.44 73 LEU A O 1
ATOM 572 N N . ARG A 1 74 ? 10.434 -6.944 -11.899 1.00 89.62 74 ARG A N 1
ATOM 573 C CA . ARG A 1 74 ? 11.844 -6.794 -11.489 1.00 89.62 74 ARG A CA 1
ATOM 574 C C . ARG A 1 74 ? 12.814 -7.698 -12.252 1.00 89.62 74 ARG A C 1
ATOM 576 O O . ARG A 1 74 ? 13.993 -7.372 -12.326 1.00 89.62 74 ARG A O 1
ATOM 583 N N . ALA A 1 75 ? 12.344 -8.843 -12.740 1.00 94.38 75 ALA A N 1
ATOM 584 C CA . ALA A 1 75 ? 13.149 -9.784 -13.514 1.00 94.38 75 ALA A CA 1
ATOM 585 C C . ALA A 1 75 ? 13.204 -9.430 -15.010 1.00 94.38 75 ALA A C 1
ATOM 587 O O . ALA A 1 75 ? 14.036 -9.978 -15.731 1.00 94.38 75 ALA A O 1
ATOM 588 N N . ASP A 1 76 ? 12.326 -8.541 -15.475 1.00 95.19 76 ASP A N 1
ATOM 589 C CA . ASP A 1 76 ? 12.297 -8.094 -16.858 1.00 95.19 76 ASP A CA 1
ATOM 590 C C . ASP A 1 76 ? 13.487 -7.163 -17.137 1.00 95.19 76 ASP A C 1
ATOM 592 O O . ASP A 1 76 ? 1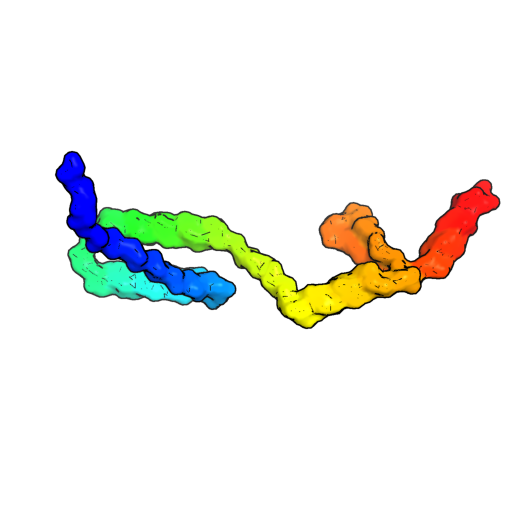3.601 -6.065 -16.594 1.00 95.19 76 ASP A O 1
ATOM 596 N N . THR A 1 77 ? 14.407 -7.633 -17.977 1.00 93.94 77 THR A N 1
ATOM 597 C CA . THR A 1 77 ? 15.639 -6.921 -18.334 1.00 93.94 77 THR A CA 1
ATOM 598 C C . THR A 1 77 ? 15.452 -5.919 -19.474 1.00 93.94 77 THR A C 1
ATOM 600 O O . THR A 1 77 ? 16.389 -5.165 -19.766 1.00 93.94 77 THR A O 1
ATOM 603 N N . SER A 1 78 ? 14.278 -5.915 -20.116 1.00 95.25 78 SER A N 1
ATOM 604 C CA . SER A 1 78 ? 13.920 -5.010 -21.212 1.00 95.25 78 SER A CA 1
ATOM 605 C C . SER A 1 78 ? 13.340 -3.681 -20.727 1.00 95.25 78 SER A C 1
ATOM 607 O O . SER A 1 78 ? 13.289 -2.722 -21.493 1.00 95.25 78 SER A O 1
ATOM 609 N N . ILE A 1 79 ? 12.977 -3.589 -19.447 1.00 93.62 79 ILE A N 1
ATOM 610 C CA . ILE A 1 79 ? 12.403 -2.387 -18.842 1.00 93.62 79 ILE A CA 1
ATOM 611 C C . ILE A 1 79 ? 13.325 -1.783 -17.781 1.00 93.62 79 ILE A C 1
ATOM 613 O O . ILE A 1 79 ? 14.174 -2.451 -17.190 1.00 93.62 79 ILE A O 1
ATOM 617 N N . VAL A 1 80 ? 13.136 -0.494 -17.514 1.00 92.12 80 VAL A N 1
ATOM 618 C CA . VAL A 1 80 ? 13.816 0.256 -16.457 1.00 92.12 80 VAL A CA 1
ATOM 619 C C . VAL A 1 80 ? 12.758 0.838 -15.526 1.00 92.12 80 VAL A C 1
ATOM 621 O O . VAL A 1 80 ? 11.814 1.488 -15.974 1.00 92.12 80 VAL A O 1
ATOM 624 N N . ILE A 1 81 ? 12.910 0.599 -14.222 1.00 91.94 81 ILE A N 1
ATOM 625 C CA . ILE A 1 81 ? 12.010 1.109 -13.181 1.00 91.94 81 ILE A CA 1
ATOM 626 C C . ILE A 1 81 ? 12.759 2.169 -12.377 1.00 91.94 81 ILE A C 1
ATOM 628 O O . ILE A 1 81 ? 13.763 1.857 -11.736 1.00 91.94 81 ILE A O 1
ATOM 632 N N . LEU A 1 82 ? 12.263 3.405 -12.385 1.00 89.94 82 LEU A N 1
ATOM 633 C CA . LEU A 1 82 ? 12.880 4.546 -11.704 1.00 89.94 82 LEU A CA 1
ATOM 634 C C . LEU A 1 82 ? 11.916 5.172 -10.689 1.00 89.94 82 LEU A C 1
ATOM 636 O O . LEU A 1 82 ? 10.699 5.131 -10.891 1.00 89.94 82 LEU A O 1
ATOM 640 N N . PRO A 1 83 ? 12.422 5.773 -9.598 1.00 90.38 83 PRO A N 1
ATOM 641 C CA . PRO A 1 83 ? 11.599 6.622 -8.748 1.00 90.38 83 PRO A CA 1
ATOM 642 C C . PRO A 1 83 ? 11.134 7.849 -9.541 1.00 90.38 83 PRO A C 1
ATOM 644 O O . PRO A 1 83 ? 11.924 8.471 -10.248 1.00 90.38 83 PRO A O 1
ATOM 647 N N . ALA A 1 84 ? 9.852 8.191 -9.427 1.00 92.06 84 ALA A N 1
ATOM 648 C CA . ALA A 1 84 ? 9.343 9.448 -9.959 1.00 92.06 84 ALA A CA 1
ATOM 649 C C . ALA A 1 84 ? 9.657 10.600 -8.991 1.00 92.06 84 ALA A C 1
ATOM 651 O O . ALA A 1 84 ? 9.752 10.400 -7.780 1.00 92.06 84 ALA A O 1
ATOM 652 N N . ASP A 1 85 ? 9.750 11.815 -9.521 1.00 90.88 85 ASP A N 1
ATOM 653 C CA . ASP A 1 85 ? 9.884 13.055 -8.750 1.00 90.88 85 ASP A CA 1
ATOM 654 C C . ASP A 1 85 ? 8.652 13.326 -7.868 1.00 90.88 85 ASP A C 1
ATOM 656 O O . ASP A 1 85 ? 8.756 13.908 -6.785 1.00 90.88 85 ASP A O 1
ATOM 660 N N . LYS A 1 86 ? 7.472 12.880 -8.321 1.00 91.94 86 LYS A N 1
ATOM 661 C CA . LYS A 1 86 ? 6.196 13.164 -7.667 1.00 91.94 86 LYS A CA 1
ATOM 662 C C . LYS A 1 86 ? 5.664 11.992 -6.840 1.00 91.94 86 LYS A C 1
ATOM 664 O O . LYS A 1 86 ? 5.166 10.985 -7.352 1.00 91.94 86 LYS A O 1
ATOM 669 N N . GLY A 1 87 ? 5.648 12.200 -5.525 1.00 90.94 87 GLY A N 1
ATOM 670 C CA . GLY A 1 87 ? 5.043 11.285 -4.558 1.00 90.94 87 GLY A CA 1
ATOM 671 C C . GLY A 1 87 ? 5.827 9.982 -4.394 1.00 90.94 87 GLY A C 1
ATOM 672 O O . GLY A 1 87 ? 7.036 9.936 -4.574 1.00 90.94 87 GLY A O 1
ATOM 673 N N . ARG A 1 88 ? 5.131 8.902 -4.023 1.00 87.44 88 ARG A N 1
ATOM 674 C CA . ARG A 1 88 ? 5.707 7.547 -3.900 1.00 87.44 88 ARG A CA 1
ATOM 675 C C . ARG A 1 88 ? 5.505 6.733 -5.183 1.00 87.44 88 ARG A C 1
ATOM 677 O O . ARG A 1 88 ? 5.199 5.544 -5.115 1.00 87.44 88 ARG A O 1
ATOM 684 N N . SER A 1 89 ? 5.602 7.399 -6.329 1.00 89.31 89 SER A N 1
ATOM 685 C CA . SER A 1 89 ? 5.356 6.803 -7.642 1.00 89.31 89 SER A CA 1
ATOM 686 C C . SER A 1 89 ? 6.650 6.283 -8.261 1.00 89.31 89 SER A C 1
ATOM 688 O O . SER A 1 89 ? 7.747 6.740 -7.940 1.00 89.31 89 SER A O 1
ATOM 690 N N . THR A 1 90 ? 6.513 5.335 -9.179 1.00 91.38 90 THR A N 1
ATOM 691 C CA . THR A 1 90 ? 7.616 4.793 -9.977 1.00 91.38 90 THR A CA 1
ATOM 692 C C . THR A 1 90 ? 7.272 4.897 -11.454 1.00 91.38 90 THR A C 1
ATOM 694 O O . THR A 1 90 ? 6.142 4.591 -11.834 1.00 91.38 90 THR A O 1
ATOM 697 N N . VAL A 1 91 ? 8.235 5.292 -12.281 1.00 90.25 91 VAL A N 1
ATOM 698 C CA . VAL A 1 91 ? 8.110 5.290 -13.742 1.00 90.25 91 VAL A CA 1
ATOM 699 C C . VAL A 1 91 ? 8.675 3.977 -14.273 1.00 90.25 91 VAL A C 1
ATOM 701 O O . VAL A 1 91 ? 9.747 3.551 -13.845 1.00 90.25 91 VAL A O 1
ATOM 704 N N . VAL A 1 92 ? 7.955 3.339 -15.193 1.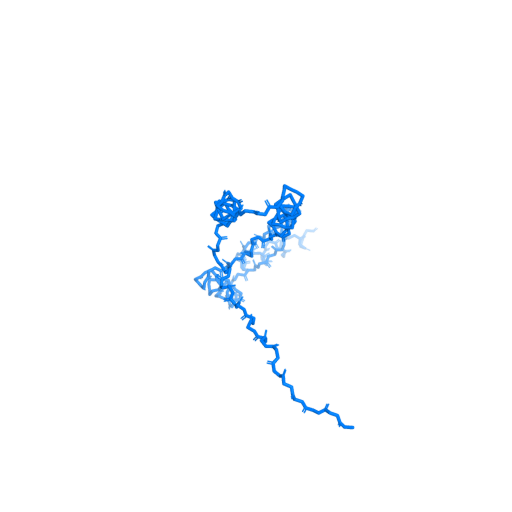00 92.31 92 VAL A N 1
ATOM 705 C CA . VAL A 1 92 ? 8.416 2.152 -15.920 1.00 92.31 92 VAL A CA 1
ATOM 706 C C . VAL A 1 92 ? 8.608 2.551 -17.374 1.00 92.31 92 VAL A C 1
ATOM 708 O O . VAL A 1 92 ? 7.679 3.065 -17.994 1.00 92.31 92 VAL A O 1
ATOM 711 N N . LEU A 1 93 ? 9.813 2.346 -17.895 1.00 93.00 93 LEU A N 1
ATOM 712 C CA . LEU A 1 93 ? 10.205 2.730 -19.248 1.00 93.00 93 LEU A CA 1
ATOM 713 C C . LEU A 1 93 ? 10.783 1.533 -19.990 1.00 93.00 93 LEU A C 1
ATOM 715 O O . LEU A 1 93 ? 11.350 0.632 -19.372 1.00 93.00 93 LEU A O 1
ATOM 719 N N . ASP A 1 94 ? 10.693 1.561 -21.315 1.00 94.50 94 ASP A N 1
ATOM 720 C CA . ASP A 1 94 ? 11.502 0.684 -22.152 1.00 94.50 94 ASP A CA 1
ATOM 721 C C . ASP A 1 94 ? 12.983 1.069 -22.024 1.00 94.50 94 ASP A C 1
ATOM 723 O O . ASP A 1 94 ? 13.351 2.250 -22.020 1.00 94.50 94 ASP A O 1
ATOM 727 N N . LYS A 1 95 ? 13.847 0.062 -21.896 1.00 94.44 95 LYS A N 1
ATOM 728 C CA . LYS A 1 95 ? 15.277 0.272 -21.681 1.00 94.44 95 LYS A CA 1
ATOM 729 C C . LYS A 1 95 ? 15.957 0.917 -22.881 1.00 94.44 95 LYS A C 1
ATOM 731 O O . LYS A 1 95 ? 16.820 1.770 -22.688 1.00 94.44 95 LYS A O 1
ATOM 736 N N . THR A 1 96 ? 15.591 0.519 -24.097 1.00 94.06 96 THR A N 1
ATOM 737 C CA . THR A 1 96 ? 16.221 1.032 -25.318 1.00 94.06 96 THR A CA 1
ATOM 738 C C . THR A 1 96 ? 15.848 2.490 -25.554 1.00 94.06 96 THR A C 1
ATOM 740 O O . THR A 1 96 ? 16.740 3.310 -25.765 1.00 94.06 96 THR A O 1
ATOM 743 N N . ASP A 1 97 ? 14.571 2.840 -25.382 1.00 92.94 97 ASP A N 1
ATOM 744 C CA . ASP A 1 97 ? 14.088 4.222 -25.472 1.00 92.94 97 ASP A CA 1
ATOM 745 C C . ASP A 1 97 ? 14.731 5.115 -24.399 1.00 92.94 97 ASP A C 1
ATOM 747 O O . ASP A 1 97 ? 15.216 6.208 -24.700 1.00 92.94 97 ASP A O 1
ATOM 751 N N . CYS A 1 98 ? 14.814 4.634 -23.152 1.00 88.88 98 CYS A N 1
ATOM 752 C CA . CYS A 1 98 ? 15.443 5.378 -22.061 1.00 88.88 98 CYS A CA 1
ATOM 753 C C . CYS A 1 98 ? 16.932 5.646 -22.330 1.00 88.88 98 CYS A C 1
ATOM 755 O O . CYS A 1 98 ? 17.398 6.768 -22.132 1.00 88.88 98 CYS A O 1
ATOM 757 N N . SER A 1 99 ? 17.684 4.636 -22.780 1.00 88.75 99 SER A N 1
ATOM 758 C CA . SER A 1 99 ? 19.105 4.794 -23.105 1.00 88.75 99 SER A CA 1
ATOM 759 C C . SER A 1 99 ? 19.323 5.708 -24.307 1.00 88.75 99 SER A C 1
ATOM 761 O O . SER A 1 99 ? 20.213 6.550 -24.267 1.00 88.75 99 SER A O 1
ATOM 763 N N . GLN A 1 100 ? 18.501 5.596 -25.351 1.00 93.06 100 GLN A N 1
ATOM 764 C CA . GLN A 1 100 ? 18.607 6.457 -26.526 1.00 93.06 100 GLN A CA 1
ATOM 765 C C . GLN A 1 100 ? 18.335 7.924 -26.177 1.00 93.06 100 GLN A C 1
ATOM 767 O O . GLN A 1 100 ? 19.109 8.797 -26.557 1.00 93.06 100 GLN A O 1
ATOM 772 N N . LYS A 1 101 ? 17.282 8.201 -25.400 1.00 89.94 101 LYS A N 1
ATOM 773 C CA . LYS A 1 101 ? 16.986 9.559 -24.922 1.00 89.94 101 LYS A CA 1
ATOM 774 C C . LYS A 1 101 ? 18.103 10.117 -24.045 1.00 89.94 101 LYS A C 1
ATOM 776 O O . LYS A 1 101 ? 18.455 11.279 -24.200 1.00 89.94 101 LYS A O 1
ATOM 781 N N . ALA A 1 102 ? 18.668 9.298 -23.158 1.00 89.50 102 ALA A N 1
ATOM 782 C CA . ALA A 1 102 ? 19.793 9.710 -22.325 1.00 89.50 102 ALA A CA 1
ATOM 783 C C . ALA A 1 102 ? 21.035 10.043 -23.165 1.00 89.50 102 ALA A C 1
ATOM 785 O O . ALA A 1 102 ? 21.671 11.056 -22.911 1.00 89.50 102 ALA A O 1
ATOM 786 N N . ASN A 1 103 ? 21.346 9.239 -24.184 1.00 91.75 103 ASN A N 1
ATOM 787 C CA . ASN A 1 103 ? 22.475 9.502 -25.077 1.00 91.75 103 ASN A CA 1
ATOM 788 C C . ASN A 1 103 ? 22.267 10.783 -25.891 1.00 91.75 103 ASN A C 1
ATOM 790 O O . ASN A 1 103 ? 23.166 11.610 -25.938 1.00 91.75 103 ASN A O 1
ATOM 794 N N . ASN A 1 104 ? 21.071 10.994 -26.450 1.00 93.12 104 ASN A N 1
ATOM 795 C CA . ASN A 1 104 ? 20.756 12.224 -27.182 1.00 93.12 104 ASN A CA 1
ATOM 796 C C . ASN A 1 104 ? 20.913 13.482 -26.311 1.00 93.12 104 ASN A C 1
ATOM 798 O O . ASN A 1 104 ? 21.309 14.517 -26.819 1.00 93.12 104 ASN A O 1
ATOM 802 N N . LEU A 1 105 ? 20.616 13.396 -25.008 1.00 91.25 105 LEU A N 1
ATOM 803 C CA . LEU A 1 105 ? 20.806 14.505 -24.064 1.00 91.25 105 LEU A CA 1
ATOM 804 C C . LEU A 1 105 ? 22.278 14.775 -23.713 1.00 91.25 105 LEU A C 1
ATOM 806 O O . LEU A 1 105 ? 22.571 15.829 -23.161 1.00 91.25 105 LEU A O 1
ATOM 810 N N . LEU A 1 106 ? 23.176 13.812 -23.942 1.00 89.94 106 LEU A N 1
ATOM 811 C CA . LEU A 1 106 ? 24.608 13.927 -23.642 1.00 89.94 106 LEU A CA 1
ATOM 812 C C . LEU A 1 106 ? 25.444 14.360 -24.853 1.00 89.94 106 LEU A C 1
ATOM 814 O O . LEU A 1 106 ? 26.596 14.744 -24.663 1.00 89.94 106 LEU A O 1
ATOM 818 N N . GLU A 1 107 ? 24.906 14.244 -26.070 1.00 82.38 107 GLU A N 1
ATOM 819 C CA . GLU A 1 107 ? 25.580 14.667 -27.308 1.00 82.38 107 GLU A CA 1
ATOM 820 C C . GLU A 1 107 ? 25.267 16.121 -27.726 1.00 82.38 107 GLU A C 1
ATOM 822 O O . GLU A 1 107 ? 25.811 16.580 -28.731 1.00 82.38 107 GLU A O 1
ATOM 827 N N . ASP A 1 108 ? 24.454 16.843 -26.944 1.00 58.69 108 ASP A N 1
ATOM 828 C CA . ASP A 1 108 ? 24.267 18.308 -27.004 1.00 58.69 108 ASP A CA 1
ATOM 829 C C . ASP A 1 108 ? 25.265 19.050 -26.086 1.00 58.69 108 ASP A C 1
ATOM 831 O O . ASP A 1 108 ? 25.671 20.185 -26.439 1.00 58.69 108 ASP A O 1
#

Secondary structure (DSSP, 8-state):
----------------TT--HHHHHHHHHHHHHH----HHHHHHHHHHHHHHHHH--------HHHHHHHHHHHH-TTEEEEE-SSTT-EEEEEHHHHHHHHHHHH--

Organism: Schistocephalus solidus (NCBI:txid70667)

Sequence (108 aa):
MPGQLKVLSHETCFHTTDADPVNLVATVESILKQTGESDETKHLVRQQVTTLVMAHKPRAIIIRVEQDAVKRLRADTSIVILPADKGRSTVVLDKTDCSQKANNLLED

Foldseek 3Di:
DDDDDDDDPPPVPPPVLPPDLVNVLVVLVVVLVVDPDDPVVSVVVNVVSVVVSVPDDNPPPCDPVNVVVVVVLVPDPQWDWAQDPDDRDIDIGGPVVVVVVVVVVVVD

pLDDT: mean 81.44, std 18.03, range [37.06, 96.94]

Radius of gyration: 26.76 Å; chains: 1; bounding box: 50×45×72 Å